Protein AF-A0A7R9DSY4-F1 (afdb_monomer_lite)

Radius of gyration: 14.87 Å; chains: 1; bounding box: 36×32×38 Å

Secondary structure (DSSP, 8-state):
-HHHHHHHHHHHHHTTS--SSHHHHHHHHTTTHHHHTT-HHHHHHHHHHHHHHHHHHHH--S--TTHHHHHHHHHHHHHHHHHHTT-HHHHHHHHHHHHHTGGG-SS-TTHHHHHHHHHHHHHHHTT-HHHHHHHHHHT-

pLDDT: mean 90.99, std 5.02, range [62.78, 97.12]

Sequence (140 aa):
MEKFAIKKASRYFSQGNYLLLPALELLYVWNLFKVLGKKKQLVYNVYKIIEKALLNLNEQEEKTEYDADNRGLVLLLKGVSLRHLHSPLQAEECLKTVISLEKKLKEDNYLVPYALVELAFIYKEQGNVSKAYQILEEAK

Foldseek 3Di:
DVVVVVVQVVVCVVVPNDDAPVVLLVCVVVVVLVVQLVDLVSLVVQLVSLVVSLVVLVPDPDDDLQSLVNLLSSLLSNLSSCVSNVNNVSSLVSLVSSLVSCVSHDPPNVSNLSSLQSNLVSCVVVVNNVVSVVSNVVSD

InterPro domains:
  IPR011990 Tetratricopeptide-like helical domain superfamily [G3DSA:1.25.40.10] (8-140)
  IPR011990 Tetratricopeptide-like helical domain superfamily [SSF48452] (61-139)
  IPR019412 IML2-like/Tetratricopeptide repeat protein 39-like [PF10300] (1-85)
  IPR019412 IML2-like/Tetratricopeptide repeat protein 39-like [PTHR31859] (1-140)

Structure (mmCIF, N/CA/C/O backbone):
data_AF-A0A7R9DSY4-F1
#
_entry.id   AF-A0A7R9DSY4-F1
#
loop_
_atom_site.group_PDB
_atom_site.id
_atom_site.type_symbol
_atom_site.label_atom_id
_atom_site.label_alt_id
_atom_site.label_comp_id
_atom_site.label_asym_id
_atom_site.label_entity_id
_atom_site.label_seq_id
_atom_site.pdbx_PDB_ins_code
_atom_site.Cartn_x
_atom_site.Cartn_y
_atom_site.Cartn_z
_atom_site.occupancy
_atom_site.B_iso_or_equiv
_atom_site.auth_seq_id
_atom_site.auth_comp_id
_atom_site.auth_asym_id
_atom_site.auth_atom_id
_atom_site.pdbx_PDB_model_num
ATOM 1 N N . MET A 1 1 ? -9.201 0.177 -16.251 1.00 80.06 1 MET A N 1
ATOM 2 C CA . MET A 1 1 ? -8.459 -1.101 -16.328 1.00 80.06 1 MET A CA 1
ATOM 3 C C . MET A 1 1 ? -7.539 -1.166 -17.533 1.00 80.06 1 MET A C 1
ATOM 5 O O . MET A 1 1 ? -6.357 -1.382 -17.332 1.00 80.06 1 MET A O 1
ATOM 9 N N . GLU A 1 2 ? -8.021 -0.912 -18.750 1.00 84.38 2 GLU A N 1
ATOM 10 C CA . GLU A 1 2 ? -7.189 -0.955 -19.966 1.00 84.38 2 GLU A CA 1
ATOM 11 C C . GLU A 1 2 ? -5.935 -0.063 -19.883 1.00 84.38 2 GLU A C 1
ATOM 13 O O . GLU A 1 2 ? -4.816 -0.559 -19.965 1.00 84.38 2 GLU A O 1
ATOM 18 N N . LYS A 1 3 ? -6.097 1.232 -19.571 1.00 86.12 3 LYS A N 1
ATOM 19 C CA . LYS A 1 3 ? -4.964 2.163 -19.391 1.00 86.12 3 LYS A CA 1
ATOM 20 C C . LYS A 1 3 ? -3.985 1.741 -18.286 1.00 86.12 3 LYS A C 1
ATOM 22 O O . LYS A 1 3 ? -2.798 2.026 -18.387 1.00 86.12 3 LYS A O 1
ATOM 27 N N . PHE A 1 4 ? -4.476 1.075 -17.239 1.00 86.50 4 PHE A N 1
ATOM 28 C CA . PHE A 1 4 ? -3.635 0.560 -16.155 1.00 86.50 4 PHE A CA 1
ATOM 29 C C . PHE A 1 4 ? -2.786 -0.617 -16.648 1.00 86.50 4 PHE A C 1
ATOM 31 O O . PHE A 1 4 ? -1.572 -0.612 -16.472 1.00 86.50 4 PHE A O 1
ATOM 38 N N . ALA A 1 5 ? -3.407 -1.578 -17.340 1.00 86.88 5 ALA A N 1
ATOM 39 C CA . ALA A 1 5 ? -2.712 -2.730 -17.905 1.00 86.88 5 ALA A CA 1
ATOM 40 C C . ALA A 1 5 ? -1.657 -2.316 -18.943 1.00 86.88 5 ALA A C 1
ATOM 42 O O . ALA A 1 5 ? -0.542 -2.825 -18.898 1.00 86.88 5 ALA A O 1
ATOM 43 N N . ILE A 1 6 ? -1.970 -1.350 -19.817 1.00 89.44 6 ILE A N 1
ATOM 44 C CA . ILE A 1 6 ? -1.022 -0.819 -20.811 1.00 89.44 6 ILE A CA 1
ATOM 45 C C . ILE A 1 6 ? 0.208 -0.213 -20.125 1.00 89.44 6 ILE A C 1
ATOM 47 O O . ILE A 1 6 ? 1.335 -0.548 -20.484 1.00 89.44 6 ILE A O 1
ATOM 51 N N . LYS A 1 7 ? 0.010 0.637 -19.108 1.00 89.50 7 LYS A N 1
ATOM 52 C CA . LYS A 1 7 ? 1.122 1.244 -18.359 1.00 89.50 7 LYS A CA 1
ATOM 53 C C . LYS A 1 7 ? 1.989 0.193 -17.669 1.00 89.50 7 LYS A C 1
ATOM 55 O O . LYS A 1 7 ? 3.207 0.228 -17.805 1.00 89.50 7 LYS A O 1
ATOM 60 N N . LYS A 1 8 ? 1.377 -0.784 -16.991 1.00 89.94 8 LYS A N 1
ATOM 61 C CA . LYS A 1 8 ? 2.124 -1.859 -16.320 1.00 89.94 8 LYS A CA 1
ATOM 62 C C . LYS A 1 8 ? 2.881 -2.745 -17.304 1.00 89.94 8 LYS A C 1
ATOM 64 O O . LYS A 1 8 ? 4.028 -3.080 -17.035 1.00 89.94 8 LYS A O 1
ATOM 69 N N . ALA A 1 9 ? 2.289 -3.070 -18.452 1.00 89.25 9 ALA A N 1
ATOM 70 C CA . ALA A 1 9 ? 2.979 -3.805 -19.507 1.00 89.25 9 ALA A CA 1
ATOM 71 C C . ALA A 1 9 ? 4.181 -3.015 -20.048 1.00 89.25 9 ALA A C 1
ATOM 73 O O . ALA A 1 9 ? 5.264 -3.575 -20.180 1.00 89.25 9 ALA A O 1
ATOM 74 N N . SER A 1 10 ? 4.028 -1.708 -20.286 1.00 89.06 10 SER A N 1
ATOM 75 C CA . SER A 1 10 ? 5.145 -0.845 -20.688 1.00 89.06 10 SER A CA 1
ATOM 76 C C . SER A 1 10 ? 6.259 -0.847 -19.638 1.00 89.06 10 SER A C 1
ATOM 78 O O . SER A 1 10 ? 7.416 -1.090 -19.973 1.00 89.06 10 SER A O 1
ATOM 80 N N . ARG A 1 11 ? 5.909 -0.660 -18.357 1.00 89.56 11 ARG A N 1
ATOM 81 C CA . ARG A 1 11 ? 6.866 -0.673 -17.243 1.00 89.56 11 ARG A CA 1
ATOM 82 C C . ARG A 1 11 ? 7.611 -2.002 -17.135 1.00 89.56 11 ARG A C 1
ATOM 84 O O . ARG A 1 11 ? 8.820 -1.993 -16.929 1.00 89.56 11 ARG A O 1
ATOM 91 N N . TYR A 1 12 ? 6.914 -3.127 -17.302 1.00 90.44 12 TYR A N 1
ATOM 92 C CA . TYR A 1 12 ? 7.516 -4.462 -17.266 1.00 90.44 12 TYR A CA 1
ATOM 93 C C . TYR A 1 12 ? 8.699 -4.569 -18.233 1.00 90.44 12 TYR A C 1
ATOM 95 O O . TYR A 1 12 ? 9.781 -4.993 -17.833 1.00 90.44 12 TYR A O 1
ATOM 103 N N . PHE A 1 13 ? 8.525 -4.119 -19.478 1.00 88.88 13 PHE A N 1
ATOM 104 C CA . PHE A 1 13 ? 9.610 -4.115 -20.458 1.00 88.88 13 PHE A CA 1
ATOM 105 C C . PHE A 1 13 ? 10.695 -3.082 -20.121 1.00 88.88 13 PHE A C 1
ATOM 107 O O . PHE A 1 13 ? 11.879 -3.381 -20.259 1.00 88.88 13 PHE A O 1
ATOM 114 N N . SER A 1 14 ? 10.323 -1.901 -19.618 1.00 85.12 14 SER A N 1
ATOM 115 C CA . SER A 1 14 ? 11.280 -0.855 -19.221 1.00 85.12 14 SER A CA 1
ATOM 116 C C . SER A 1 14 ? 12.145 -1.220 -18.006 1.00 85.12 14 SER A C 1
ATOM 118 O O . SER A 1 14 ? 13.244 -0.693 -17.877 1.00 85.12 14 SER A O 1
ATOM 120 N N . GLN A 1 15 ? 11.681 -2.108 -17.122 1.00 83.00 15 GLN A N 1
ATOM 121 C CA . GLN A 1 15 ? 12.403 -2.553 -15.920 1.00 83.00 15 GLN A CA 1
ATOM 122 C C . GLN A 1 15 ? 13.058 -3.935 -16.073 1.00 83.00 15 GLN A C 1
ATOM 124 O O . GLN A 1 15 ? 13.332 -4.599 -15.076 1.00 83.00 15 GLN A O 1
ATOM 129 N N . GLY A 1 16 ? 13.294 -4.397 -17.305 1.00 84.19 16 GLY A N 1
ATOM 130 C CA . GLY A 1 16 ? 13.989 -5.665 -17.537 1.00 84.19 16 GLY A CA 1
ATOM 131 C C . GLY A 1 16 ? 13.135 -6.898 -17.237 1.00 84.19 16 GLY A C 1
ATOM 132 O O . GLY A 1 16 ? 13.625 -7.866 -16.664 1.00 84.19 16 GLY A O 1
ATOM 133 N N . ASN A 1 17 ? 11.865 -6.879 -17.651 1.00 87.00 17 ASN A N 1
ATOM 134 C CA . ASN A 1 17 ? 10.908 -7.978 -17.492 1.00 87.00 17 ASN A CA 1
ATOM 135 C C . ASN A 1 17 ? 10.565 -8.290 -16.026 1.00 87.00 17 ASN A C 1
ATOM 137 O O . ASN A 1 17 ? 10.374 -9.449 -15.642 1.00 87.00 17 ASN A O 1
ATOM 141 N N . TYR A 1 18 ? 10.443 -7.241 -15.210 1.00 86.88 18 TYR A N 1
ATOM 142 C CA . TYR A 1 18 ? 10.093 -7.344 -13.799 1.00 86.88 18 TYR A CA 1
ATOM 143 C C . TYR A 1 18 ? 8.962 -6.384 -13.416 1.00 86.88 18 TYR A C 1
ATOM 145 O O . TYR A 1 18 ? 8.907 -5.241 -13.863 1.00 86.88 18 TYR A O 1
ATOM 153 N N . LEU A 1 19 ? 8.059 -6.859 -12.556 1.00 89.56 19 LEU A N 1
ATOM 154 C CA . LEU A 1 19 ? 7.052 -6.052 -11.871 1.00 89.56 19 LEU A CA 1
ATOM 155 C C . LEU A 1 19 ? 6.910 -6.540 -10.433 1.00 89.56 19 LEU A C 1
ATOM 157 O O . LEU A 1 19 ? 6.849 -7.742 -10.164 1.00 89.56 19 LEU A O 1
ATOM 161 N N . LEU A 1 20 ? 6.791 -5.593 -9.511 1.00 90.44 20 LEU A N 1
ATOM 162 C CA . LEU A 1 20 ? 6.642 -5.876 -8.094 1.00 90.44 20 LEU A CA 1
ATOM 163 C C . LEU A 1 20 ? 5.188 -6.217 -7.755 1.00 90.44 20 LEU A C 1
ATOM 165 O O . LEU A 1 20 ? 4.299 -5.381 -7.873 1.00 90.44 20 LEU A O 1
ATOM 169 N N . LEU A 1 21 ? 4.955 -7.449 -7.297 1.00 92.62 21 LEU A N 1
ATOM 170 C CA . LEU A 1 21 ? 3.660 -7.920 -6.783 1.00 92.62 21 LEU A CA 1
ATOM 171 C C . LEU A 1 21 ? 2.426 -7.639 -7.687 1.00 92.62 21 LEU A C 1
ATOM 173 O O . LEU A 1 21 ? 1.358 -7.321 -7.153 1.00 92.62 21 LEU A O 1
ATOM 177 N N . PRO A 1 22 ? 2.491 -7.826 -9.022 1.00 92.38 22 PRO A N 1
ATOM 178 C CA . PRO A 1 22 ? 1.425 -7.404 -9.943 1.00 92.38 22 PRO A CA 1
ATOM 179 C C . PRO A 1 22 ? 0.066 -8.060 -9.644 1.00 92.38 22 PRO A C 1
ATOM 181 O O . PRO A 1 22 ? -0.986 -7.437 -9.782 1.00 92.38 22 PRO A O 1
ATOM 184 N N . ALA A 1 23 ? 0.070 -9.314 -9.181 1.00 91.50 23 ALA A N 1
ATOM 185 C CA . ALA A 1 23 ? -1.153 -10.008 -8.787 1.00 91.50 23 ALA A CA 1
ATOM 186 C C . ALA A 1 23 ? -1.799 -9.387 -7.536 1.00 91.50 23 ALA A C 1
ATOM 188 O O . ALA A 1 23 ? -3.010 -9.183 -7.511 1.00 91.50 23 ALA A O 1
ATOM 189 N N . LEU A 1 24 ? -1.010 -9.061 -6.503 1.00 93.38 24 LEU A N 1
ATOM 190 C CA . LEU A 1 24 ? -1.536 -8.453 -5.274 1.00 93.38 24 LEU A CA 1
ATOM 191 C C . LEU A 1 24 ? -2.011 -7.018 -5.516 1.00 93.38 24 LEU A C 1
ATOM 193 O O . LEU A 1 24 ? -3.036 -6.620 -4.964 1.00 93.38 24 LEU A O 1
ATOM 197 N N . GLU A 1 25 ? -1.310 -6.275 -6.371 1.00 93.50 25 GLU A N 1
ATOM 198 C CA . GLU A 1 25 ? -1.727 -4.948 -6.820 1.00 93.50 25 GLU A CA 1
ATOM 199 C C . GLU A 1 25 ? -3.115 -4.998 -7.476 1.00 93.50 25 GLU A C 1
ATOM 201 O O . GLU A 1 25 ? -4.014 -4.262 -7.072 1.00 93.50 25 GLU A O 1
ATOM 206 N N . LEU A 1 26 ? -3.342 -5.926 -8.414 1.00 91.25 26 LEU A N 1
ATOM 207 C CA . LEU A 1 26 ? -4.651 -6.105 -9.055 1.00 91.25 26 LEU A CA 1
ATOM 208 C C . LEU A 1 26 ? -5.749 -6.506 -8.064 1.00 91.25 26 LEU A C 1
ATOM 210 O O . LEU A 1 26 ? -6.849 -5.954 -8.114 1.00 91.25 26 LEU A O 1
ATOM 214 N N . LEU A 1 27 ? -5.460 -7.429 -7.140 1.00 91.06 27 LEU A N 1
ATOM 215 C CA . LEU A 1 27 ? -6.409 -7.808 -6.088 1.00 91.06 27 LEU A CA 1
ATOM 216 C C . LEU A 1 27 ? -6.807 -6.601 -5.231 1.00 91.06 27 LEU A C 1
ATOM 218 O O . LEU A 1 27 ? -7.968 -6.474 -4.834 1.00 91.06 27 LEU A O 1
ATOM 222 N N . TYR A 1 28 ? -5.862 -5.707 -4.949 1.00 91.38 28 TYR A N 1
ATOM 223 C CA . TYR A 1 28 ? -6.136 -4.489 -4.205 1.00 91.38 28 TYR A CA 1
ATOM 224 C C . TYR A 1 28 ? -6.964 -3.485 -5.013 1.00 91.38 28 TYR A C 1
ATOM 226 O O . TYR A 1 28 ? -8.001 -3.036 -4.526 1.00 91.38 28 TYR A O 1
ATOM 234 N N . VAL A 1 29 ? -6.585 -3.207 -6.265 1.00 89.06 29 VAL A N 1
ATOM 235 C CA . VAL A 1 29 ? -7.316 -2.297 -7.171 1.00 89.06 29 VAL A CA 1
ATOM 236 C C . VAL A 1 29 ? -8.759 -2.763 -7.401 1.00 89.06 29 VAL A C 1
ATOM 238 O O . VAL A 1 29 ? -9.676 -1.948 -7.477 1.00 89.06 29 VAL A O 1
ATOM 241 N N . TRP A 1 30 ? -8.998 -4.075 -7.452 1.00 88.44 30 TRP A N 1
ATOM 242 C CA . TRP A 1 30 ? -10.345 -4.655 -7.531 1.00 88.44 30 TRP A CA 1
ATOM 243 C C . TRP A 1 30 ? -11.063 -4.772 -6.189 1.00 88.44 30 TRP A C 1
ATOM 245 O O . TRP A 1 30 ? -12.159 -5.329 -6.118 1.00 88.44 30 TRP A O 1
ATOM 255 N N . ASN A 1 31 ? -10.485 -4.227 -5.118 1.00 87.75 31 ASN A N 1
ATOM 256 C CA . ASN A 1 31 ? -11.090 -4.175 -3.796 1.00 87.75 31 ASN A CA 1
ATOM 257 C C . ASN A 1 31 ? -11.389 -5.587 -3.218 1.00 87.75 31 ASN A C 1
ATOM 259 O O . ASN A 1 31 ? -12.281 -5.766 -2.383 1.00 87.75 31 ASN A O 1
ATOM 263 N N . LEU A 1 32 ? -10.607 -6.605 -3.618 1.00 87.75 32 LEU A N 1
ATOM 264 C CA . LEU A 1 32 ? -10.730 -7.985 -3.120 1.00 87.75 32 LEU A CA 1
ATOM 265 C C . LEU A 1 32 ? -10.196 -8.152 -1.693 1.00 87.75 32 LEU A C 1
ATOM 267 O O . LEU A 1 32 ? -10.564 -9.113 -1.011 1.00 87.75 32 LEU A O 1
ATOM 271 N N . PHE A 1 33 ? -9.395 -7.208 -1.192 1.00 85.06 33 PHE A N 1
ATOM 272 C CA . PHE A 1 33 ? -8.913 -7.235 0.192 1.00 85.06 33 PHE A CA 1
ATOM 273 C C . PHE A 1 33 ? -10.050 -7.174 1.225 1.00 85.06 33 PHE A C 1
ATOM 275 O O . PHE A 1 33 ? -9.914 -7.760 2.295 1.00 85.06 33 PHE A O 1
ATOM 282 N N . LYS A 1 34 ? -11.225 -6.615 0.888 1.00 82.25 34 LYS A N 1
ATOM 283 C CA . LYS A 1 34 ? -12.425 -6.688 1.750 1.00 82.25 34 LYS A CA 1
ATOM 284 C C . LYS A 1 34 ? -12.938 -8.116 1.956 1.00 82.25 34 LYS A C 1
ATOM 286 O O . LYS A 1 34 ? -13.547 -8.417 2.982 1.00 82.25 34 LYS A O 1
ATOM 291 N N . VAL A 1 35 ? -12.714 -9.002 0.985 1.00 87.12 35 VAL A N 1
ATOM 292 C CA . VAL A 1 35 ? -13.077 -10.424 1.078 1.00 87.12 35 VAL A CA 1
ATOM 293 C C . VAL A 1 35 ? -11.936 -11.216 1.711 1.00 87.12 35 VAL A C 1
ATOM 295 O O . VAL A 1 35 ? -12.179 -12.001 2.627 1.00 87.12 35 VAL A O 1
ATOM 298 N N . LEU A 1 36 ? -10.694 -10.967 1.278 1.00 84.81 36 LEU A N 1
ATOM 299 C CA . LEU A 1 36 ? -9.488 -11.604 1.819 1.00 84.81 36 LEU A CA 1
ATOM 300 C C . LEU A 1 36 ? -9.343 -11.351 3.329 1.00 84.81 36 LEU A C 1
ATOM 302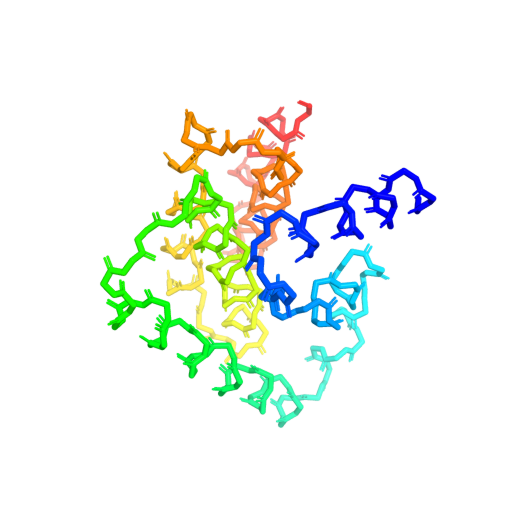 O O . LEU A 1 36 ? -9.057 -12.275 4.088 1.00 84.81 36 LEU A O 1
ATOM 306 N N . GLY A 1 37 ? -9.635 -10.120 3.761 1.00 82.88 37 GLY A N 1
ATOM 307 C CA . GLY A 1 37 ? -9.583 -9.654 5.145 1.00 82.88 37 GLY A CA 1
ATOM 308 C C . GLY A 1 37 ? -10.438 -10.462 6.120 1.00 82.88 37 GLY A C 1
ATOM 309 O O . GLY A 1 37 ? -10.142 -10.493 7.309 1.00 82.88 37 GLY A O 1
ATOM 310 N N . LYS A 1 38 ? -11.456 -11.187 5.633 1.00 87.62 38 LYS A N 1
ATOM 311 C CA . LYS A 1 38 ? -12.301 -12.060 6.465 1.00 87.62 38 LYS A CA 1
ATOM 312 C C . LYS A 1 38 ? -11.573 -13.317 6.946 1.00 87.62 38 LYS A C 1
ATOM 314 O O . LYS A 1 38 ? -12.012 -13.953 7.898 1.00 87.62 38 LYS A O 1
ATOM 319 N N . LYS A 1 39 ? -10.480 -13.709 6.283 1.00 92.38 39 LYS A N 1
ATOM 320 C CA . LYS A 1 39 ? -9.693 -14.904 6.608 1.00 92.38 39 LYS A CA 1
ATOM 321 C C . LYS A 1 39 ? -8.284 -14.496 7.027 1.00 92.38 39 LYS A C 1
ATOM 323 O O . LYS A 1 39 ? -7.383 -14.421 6.194 1.00 92.38 39 LYS A O 1
ATOM 328 N N . LYS A 1 40 ? -8.072 -14.317 8.335 1.00 89.31 40 LYS A N 1
ATOM 329 C CA . LYS A 1 40 ? -6.791 -13.870 8.919 1.00 89.31 40 LYS A CA 1
ATOM 330 C C . LYS A 1 40 ? -5.573 -14.667 8.427 1.00 89.31 40 LYS A C 1
ATOM 332 O O . LYS A 1 40 ? -4.536 -14.080 8.146 1.00 89.31 40 LYS A O 1
ATOM 337 N N . GLN A 1 41 ? -5.712 -15.984 8.253 1.00 91.44 41 GLN A N 1
ATOM 338 C CA . GLN A 1 41 ? -4.639 -16.845 7.733 1.00 91.44 41 GLN A CA 1
ATOM 339 C C . GLN A 1 41 ? -4.216 -16.490 6.298 1.00 91.44 41 GLN A C 1
ATOM 341 O O . GLN A 1 41 ? -3.029 -16.485 5.987 1.00 91.44 41 GLN A O 1
ATOM 346 N N . LEU A 1 42 ? -5.167 -16.141 5.423 1.00 91.88 42 LEU A N 1
ATOM 347 C CA . LEU A 1 42 ? -4.847 -15.726 4.054 1.00 91.88 42 LEU A CA 1
ATOM 348 C C . LEU A 1 42 ? -4.143 -14.370 4.042 1.00 91.88 42 LEU A C 1
ATOM 350 O O . LEU A 1 42 ? -3.132 -14.220 3.363 1.00 91.88 42 LEU A O 1
ATOM 354 N N . VAL A 1 43 ? -4.635 -13.414 4.837 1.00 92.94 43 VAL A N 1
ATOM 355 C CA . VAL A 1 43 ? -3.992 -12.101 5.001 1.00 92.94 43 VAL A CA 1
ATOM 356 C C . VAL A 1 43 ? -2.565 -12.262 5.515 1.00 92.94 43 VAL A C 1
ATOM 358 O O . VAL A 1 43 ? -1.659 -11.614 5.010 1.00 92.94 43 VAL A O 1
ATOM 361 N N . TYR A 1 44 ? -2.342 -13.159 6.475 1.00 93.56 44 TYR A N 1
ATOM 362 C CA . TYR A 1 44 ? -1.013 -13.422 7.016 1.00 93.56 44 TYR A CA 1
ATOM 363 C C . TYR A 1 44 ? -0.050 -14.004 5.969 1.00 93.56 44 TYR A C 1
ATOM 365 O O . TYR A 1 44 ? 1.108 -13.593 5.896 1.00 93.56 44 TYR A O 1
ATOM 373 N N . ASN A 1 45 ? -0.520 -14.910 5.109 1.00 93.81 45 ASN A N 1
ATOM 374 C CA . ASN A 1 45 ? 0.291 -15.426 4.004 1.00 93.81 45 ASN A CA 1
ATOM 375 C C . ASN A 1 45 ? 0.619 -14.333 2.977 1.00 93.81 45 ASN A C 1
ATOM 377 O O . ASN A 1 45 ? 1.757 -14.244 2.522 1.00 93.81 45 ASN A O 1
ATOM 381 N N . VAL A 1 46 ? -0.349 -13.470 2.657 1.00 94.44 46 VAL A N 1
ATOM 382 C CA . VAL A 1 46 ? -0.129 -12.297 1.798 1.00 94.44 46 VAL A CA 1
ATOM 383 C C . VAL A 1 46 ? 0.888 -11.345 2.431 1.00 94.44 46 VAL A C 1
ATOM 385 O O . VAL A 1 46 ? 1.836 -10.941 1.764 1.00 94.44 46 VAL A O 1
ATOM 388 N N . TYR A 1 47 ? 0.765 -11.069 3.730 1.00 95.31 47 TYR A N 1
ATOM 389 C CA . TYR A 1 47 ? 1.717 -10.258 4.484 1.00 95.31 47 TYR A CA 1
ATOM 390 C C . TYR A 1 47 ? 3.143 -10.819 4.397 1.00 95.31 47 TYR A C 1
ATOM 392 O O . TYR A 1 47 ? 4.069 -10.074 4.104 1.00 95.31 47 TYR A O 1
ATOM 400 N N . LYS A 1 48 ? 3.332 -12.137 4.554 1.00 96.38 48 LYS A N 1
ATOM 401 C CA . LYS A 1 48 ? 4.652 -12.778 4.395 1.00 96.38 48 LYS A CA 1
ATOM 402 C C . LYS A 1 48 ? 5.260 -12.570 3.007 1.00 96.38 48 LYS A C 1
ATOM 404 O O . LYS A 1 48 ? 6.464 -12.348 2.899 1.00 96.38 48 LYS A O 1
ATOM 409 N N . ILE A 1 49 ? 4.446 -12.656 1.953 1.00 96.31 49 ILE A N 1
ATOM 410 C CA . ILE A 1 49 ? 4.897 -12.411 0.575 1.00 96.31 49 ILE A CA 1
ATOM 411 C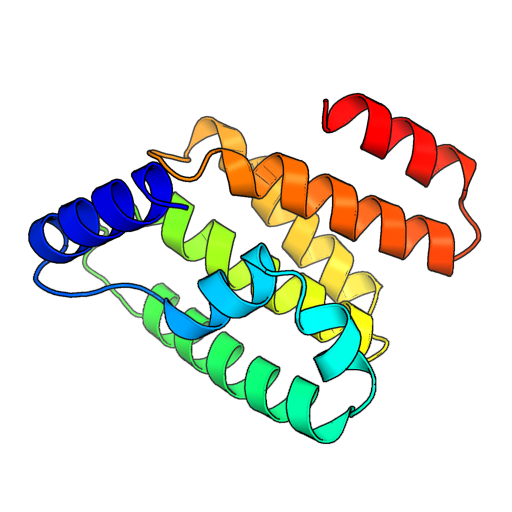 C . ILE A 1 49 ? 5.342 -10.951 0.423 1.00 96.31 49 ILE A C 1
ATOM 413 O O . ILE A 1 49 ? 6.400 -10.693 -0.148 1.00 96.31 49 ILE A O 1
ATOM 417 N N . ILE A 1 50 ? 4.564 -10.013 0.968 1.00 96.56 50 ILE A N 1
ATOM 418 C CA . ILE A 1 50 ? 4.865 -8.578 0.930 1.00 96.56 50 ILE A CA 1
ATOM 419 C C . ILE A 1 50 ? 6.152 -8.265 1.701 1.00 96.56 50 ILE A C 1
ATOM 421 O O . ILE A 1 50 ? 6.999 -7.546 1.182 1.00 96.56 50 ILE A O 1
ATOM 425 N N . GLU A 1 51 ? 6.344 -8.841 2.891 1.00 95.25 51 GLU A N 1
ATOM 426 C CA . GLU A 1 51 ? 7.573 -8.654 3.675 1.00 95.25 51 GLU A CA 1
ATOM 427 C C . GLU A 1 51 ? 8.805 -9.148 2.924 1.00 95.25 51 GLU A C 1
ATOM 429 O O . GLU A 1 51 ? 9.813 -8.448 2.863 1.00 95.25 51 GLU A O 1
ATOM 434 N N . LYS A 1 52 ? 8.719 -10.324 2.294 1.00 95.88 52 LYS A N 1
ATOM 435 C CA . LYS A 1 52 ? 9.814 -10.842 1.471 1.00 95.88 52 LYS A CA 1
ATOM 436 C C . LYS A 1 52 ? 10.116 -9.916 0.289 1.00 95.88 52 LYS A C 1
ATOM 438 O O . LYS A 1 52 ? 11.278 -9.661 -0.003 1.00 95.88 52 LYS A O 1
ATOM 443 N N . ALA A 1 53 ? 9.085 -9.391 -0.370 1.00 95.12 53 ALA A N 1
ATOM 444 C CA . ALA A 1 53 ? 9.258 -8.443 -1.467 1.00 95.12 53 ALA A CA 1
ATOM 445 C C . ALA A 1 53 ? 9.887 -7.119 -1.000 1.00 95.12 53 ALA A C 1
ATOM 447 O O . ALA A 1 53 ? 10.733 -6.574 -1.703 1.00 95.12 53 ALA A O 1
ATOM 448 N N . LEU A 1 54 ? 9.523 -6.627 0.190 1.00 94.88 54 LEU A N 1
ATOM 449 C CA . LEU A 1 54 ? 10.124 -5.434 0.788 1.00 94.88 54 LEU A CA 1
ATOM 450 C C . LEU A 1 54 ? 11.605 -5.643 1.122 1.00 94.88 54 LEU A C 1
ATOM 452 O O . LEU A 1 54 ? 12.409 -4.749 0.877 1.00 94.88 54 LEU A O 1
ATOM 456 N N . LEU A 1 55 ? 11.965 -6.807 1.673 1.00 94.38 55 LEU A N 1
ATOM 457 C CA . LEU A 1 55 ? 13.358 -7.164 1.954 1.00 94.38 55 LEU A CA 1
ATOM 458 C C . LEU A 1 55 ? 14.184 -7.193 0.667 1.00 94.38 55 LEU A C 1
ATOM 460 O O . LEU A 1 55 ? 15.164 -6.463 0.574 1.00 94.38 55 LEU A O 1
ATOM 464 N N . ASN A 1 56 ? 13.716 -7.922 -0.349 1.00 92.06 56 ASN A N 1
ATOM 465 C CA . ASN A 1 56 ? 14.383 -7.986 -1.649 1.00 92.06 56 ASN A CA 1
ATOM 466 C C . ASN A 1 56 ? 14.570 -6.593 -2.273 1.00 92.06 56 ASN A C 1
ATOM 468 O O . ASN A 1 56 ? 15.610 -6.312 -2.854 1.00 92.06 56 ASN A O 1
ATOM 472 N N . LEU A 1 57 ? 13.572 -5.711 -2.143 1.00 91.06 57 LEU A N 1
ATOM 473 C CA . LEU A 1 57 ? 13.649 -4.341 -2.655 1.00 91.06 57 LEU A CA 1
ATOM 474 C C . LEU A 1 57 ? 14.699 -3.508 -1.905 1.00 91.06 57 LEU A C 1
ATOM 476 O O . LEU A 1 57 ? 15.392 -2.709 -2.521 1.00 91.06 57 LEU A O 1
ATOM 480 N N . ASN A 1 58 ? 14.841 -3.696 -0.591 1.00 89.75 58 ASN A N 1
ATOM 481 C CA . ASN A 1 58 ? 15.857 -2.993 0.199 1.00 89.75 58 ASN A CA 1
ATOM 482 C C . ASN A 1 58 ? 17.281 -3.514 -0.052 1.00 89.75 58 ASN A C 1
ATOM 484 O O . ASN A 1 58 ? 18.229 -2.749 0.102 1.00 89.75 58 ASN A O 1
ATOM 488 N N . GLU A 1 59 ? 17.429 -4.794 -0.399 1.00 89.56 59 GLU A N 1
ATOM 489 C CA . GLU A 1 59 ? 18.715 -5.426 -0.733 1.00 89.56 59 GLU A CA 1
ATOM 490 C C . GLU A 1 59 ? 19.170 -5.125 -2.167 1.00 89.56 59 GLU A C 1
ATOM 492 O O . GLU A 1 59 ? 20.330 -5.343 -2.509 1.00 89.56 59 GLU A O 1
ATOM 497 N N . GLN A 1 60 ? 18.276 -4.618 -3.017 1.00 84.38 60 GLN A N 1
ATOM 498 C CA . GLN A 1 60 ? 18.592 -4.304 -4.401 1.00 84.38 60 GLN A CA 1
ATOM 499 C C . GLN A 1 60 ? 19.506 -3.068 -4.489 1.00 84.38 60 GLN A C 1
ATOM 501 O O . GLN A 1 60 ? 19.095 -1.946 -4.189 1.00 84.38 60 GLN A O 1
ATOM 506 N N . GLU A 1 61 ? 20.749 -3.266 -4.935 1.00 73.12 61 GLU A N 1
ATOM 507 C CA . GLU A 1 61 ? 21.730 -2.182 -5.108 1.00 73.12 61 GLU A CA 1
ATOM 508 C C . GLU A 1 61 ? 21.401 -1.287 -6.316 1.00 73.12 61 GLU A C 1
ATOM 510 O O . GLU A 1 61 ? 21.568 -0.065 -6.271 1.00 73.12 61 GLU A O 1
ATOM 515 N N . GLU A 1 62 ? 20.877 -1.883 -7.390 1.00 76.88 62 GLU A N 1
ATOM 516 C CA . GLU A 1 62 ? 20.505 -1.174 -8.612 1.00 76.88 62 GLU A CA 1
ATOM 517 C C . GLU A 1 62 ? 19.129 -0.519 -8.481 1.00 76.88 62 GLU A C 1
ATOM 519 O O . GLU A 1 62 ? 18.078 -1.157 -8.612 1.00 76.88 62 GLU A O 1
ATOM 524 N N . LYS A 1 63 ? 19.127 0.794 -8.249 1.00 78.75 63 LYS A N 1
ATOM 525 C CA . LYS A 1 63 ? 17.894 1.582 -8.200 1.00 78.75 63 LYS A CA 1
ATOM 526 C C . LYS A 1 63 ? 17.398 1.892 -9.605 1.00 78.75 63 LYS A C 1
ATOM 528 O O . LYS A 1 63 ? 18.086 2.529 -10.397 1.00 78.75 63 LYS A O 1
ATOM 533 N N . THR A 1 64 ? 16.162 1.494 -9.880 1.00 84.19 64 THR A N 1
ATOM 534 C CA . THR A 1 64 ? 15.443 1.904 -11.095 1.00 84.19 64 THR A CA 1
ATOM 535 C C . THR A 1 64 ? 14.729 3.239 -10.871 1.00 84.19 64 THR A C 1
ATOM 537 O O . THR A 1 64 ? 14.475 3.630 -9.730 1.00 84.19 64 THR A O 1
ATOM 540 N N . GLU A 1 65 ? 14.325 3.925 -11.943 1.00 86.62 65 GLU A N 1
ATOM 541 C CA . GLU A 1 65 ? 13.558 5.181 -11.836 1.00 86.62 65 GLU A CA 1
ATOM 542 C C . GLU A 1 65 ? 12.174 5.023 -11.179 1.00 86.62 65 GLU A C 1
ATOM 544 O O . GLU A 1 65 ? 11.545 6.014 -10.822 1.00 86.62 65 GLU A O 1
ATOM 549 N N . TYR A 1 66 ? 11.717 3.783 -10.987 1.00 89.56 66 TYR A N 1
ATOM 550 C CA . TYR A 1 66 ? 10.433 3.444 -10.378 1.00 89.56 66 TYR A CA 1
ATOM 551 C C . TYR A 1 66 ? 10.573 2.889 -8.952 1.00 89.56 66 TYR A C 1
ATOM 553 O O . TYR A 1 66 ? 9.640 2.284 -8.425 1.00 89.56 66 TYR A O 1
ATOM 561 N N . ASP A 1 67 ? 11.740 3.043 -8.320 1.00 90.38 67 ASP A N 1
ATOM 562 C CA . ASP A 1 67 ? 11.987 2.574 -6.949 1.00 90.38 67 ASP A CA 1
ATOM 563 C C . ASP A 1 67 ? 10.977 3.157 -5.946 1.00 90.38 67 ASP A C 1
ATOM 565 O O . ASP A 1 67 ? 10.429 2.436 -5.112 1.00 90.38 67 ASP A O 1
ATOM 569 N N . ALA A 1 68 ? 10.655 4.448 -6.076 1.00 92.56 68 ALA A N 1
ATOM 570 C CA . ALA A 1 68 ? 9.675 5.111 -5.219 1.00 92.56 68 ALA A CA 1
ATOM 571 C C . ALA A 1 68 ? 8.265 4.521 -5.386 1.00 92.56 68 ALA A C 1
ATOM 573 O O . ALA A 1 68 ? 7.594 4.262 -4.389 1.00 92.56 68 ALA A O 1
ATOM 574 N N . ASP A 1 69 ? 7.838 4.265 -6.623 1.00 93.12 69 ASP A N 1
ATOM 575 C CA . ASP A 1 69 ? 6.558 3.628 -6.944 1.00 93.12 69 ASP A CA 1
ATOM 576 C C . ASP A 1 69 ? 6.477 2.206 -6.385 1.00 93.12 69 ASP A C 1
ATOM 578 O O . ASP A 1 69 ? 5.507 1.834 -5.726 1.00 93.12 69 ASP A O 1
ATOM 582 N N . ASN A 1 70 ? 7.537 1.428 -6.591 1.00 93.81 70 ASN A N 1
ATOM 583 C CA . ASN A 1 70 ? 7.678 0.067 -6.095 1.00 93.81 70 ASN A CA 1
ATOM 584 C C . ASN A 1 70 ? 7.617 0.025 -4.557 1.00 93.81 70 ASN A C 1
ATOM 586 O O . ASN A 1 70 ? 6.844 -0.735 -3.964 1.00 93.81 70 ASN A O 1
ATOM 590 N N . ARG A 1 71 ? 8.373 0.901 -3.891 1.00 94.94 71 ARG A N 1
ATOM 591 C CA . ARG A 1 71 ? 8.359 1.033 -2.432 1.00 94.94 71 ARG A CA 1
ATOM 592 C C . ARG A 1 71 ? 6.996 1.497 -1.921 1.00 94.94 71 ARG A C 1
ATOM 594 O O . ARG A 1 71 ? 6.505 0.956 -0.932 1.00 94.94 71 ARG A O 1
ATOM 601 N N . GLY A 1 72 ? 6.369 2.452 -2.605 1.00 95.94 72 GLY A N 1
ATOM 602 C CA . GLY A 1 72 ? 5.026 2.937 -2.300 1.00 95.94 72 GLY A CA 1
ATOM 603 C C . GLY A 1 72 ? 3.978 1.825 -2.373 1.00 95.94 72 GLY A C 1
ATOM 604 O O . GLY A 1 72 ? 3.207 1.644 -1.432 1.00 95.94 72 GLY A O 1
ATOM 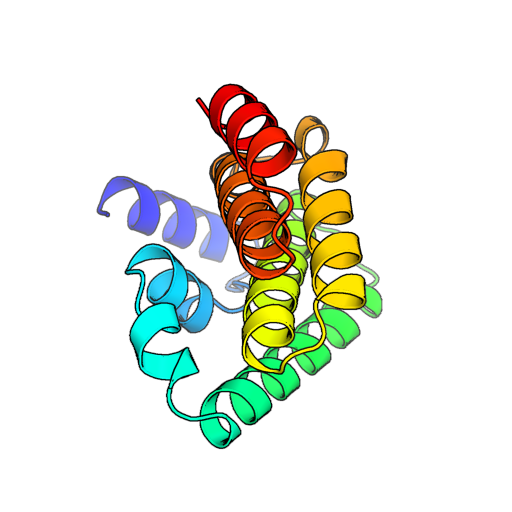605 N N . LEU A 1 73 ? 3.998 1.020 -3.438 1.00 96.12 73 LEU A N 1
ATOM 606 C CA . LEU A 1 73 ? 3.081 -0.103 -3.626 1.00 96.12 73 LEU A CA 1
ATOM 607 C C . LEU A 1 73 ? 3.237 -1.168 -2.534 1.00 96.12 73 LEU A C 1
ATOM 609 O O . LEU A 1 73 ? 2.247 -1.597 -1.940 1.00 96.12 73 LEU A O 1
ATOM 613 N N . VAL A 1 74 ? 4.469 -1.585 -2.234 1.00 96.88 74 VAL A N 1
ATOM 614 C CA . VAL A 1 74 ? 4.717 -2.591 -1.190 1.00 96.88 74 VAL A CA 1
ATOM 615 C C . VAL A 1 74 ? 4.294 -2.090 0.185 1.00 96.88 74 VAL A C 1
ATOM 617 O O . VAL A 1 74 ? 3.652 -2.834 0.925 1.00 96.88 74 VAL A O 1
ATOM 620 N N . LEU A 1 75 ? 4.596 -0.835 0.528 1.00 97.12 75 LEU A N 1
ATOM 621 C CA . LEU A 1 75 ? 4.190 -0.251 1.808 1.00 97.12 75 LEU A CA 1
ATOM 622 C C . LEU A 1 75 ? 2.673 -0.072 1.910 1.00 97.12 75 LEU A C 1
ATOM 624 O O . LEU A 1 75 ? 2.112 -0.322 2.977 1.00 97.12 75 LEU A O 1
ATOM 628 N N . LEU A 1 76 ? 1.998 0.284 0.814 1.00 97.00 76 LEU A N 1
ATOM 629 C CA . LEU A 1 76 ? 0.538 0.340 0.760 1.00 97.00 76 LEU A CA 1
ATOM 630 C C . LEU A 1 76 ? -0.060 -1.041 1.055 1.00 97.00 76 LEU A C 1
ATOM 632 O O . LEU A 1 76 ? -0.840 -1.191 1.993 1.00 97.00 76 LEU A O 1
ATOM 636 N N . LEU A 1 77 ? 0.356 -2.073 0.312 1.00 96.38 77 LEU A N 1
ATOM 637 C CA . LEU A 1 77 ? -0.132 -3.443 0.502 1.00 96.38 77 LEU A CA 1
ATOM 638 C C . LEU A 1 77 ? 0.201 -3.988 1.901 1.00 96.38 77 LEU A C 1
ATOM 640 O O . LEU A 1 77 ? -0.611 -4.706 2.500 1.00 96.38 77 LEU A O 1
ATOM 644 N N . LYS A 1 78 ? 1.370 -3.628 2.447 1.00 96.56 78 LYS A N 1
ATOM 645 C CA . LYS A 1 78 ? 1.769 -3.951 3.822 1.00 96.56 78 LYS A CA 1
ATOM 646 C C . LYS A 1 78 ? 0.822 -3.301 4.829 1.00 96.56 78 LYS A C 1
ATOM 648 O O . LYS A 1 78 ? 0.305 -4.002 5.696 1.00 96.56 78 LYS A O 1
ATOM 653 N N . GLY A 1 79 ? 0.545 -2.004 4.683 1.00 95.88 79 GLY A N 1
ATOM 654 C CA . GLY A 1 79 ? -0.380 -1.260 5.540 1.00 95.88 79 GLY A CA 1
ATOM 655 C C . GLY A 1 79 ? -1.788 -1.856 5.539 1.00 95.88 79 GLY A C 1
ATOM 656 O O . GLY A 1 79 ? -2.343 -2.135 6.603 1.00 95.88 79 GLY A O 1
ATOM 657 N N . VAL A 1 80 ? -2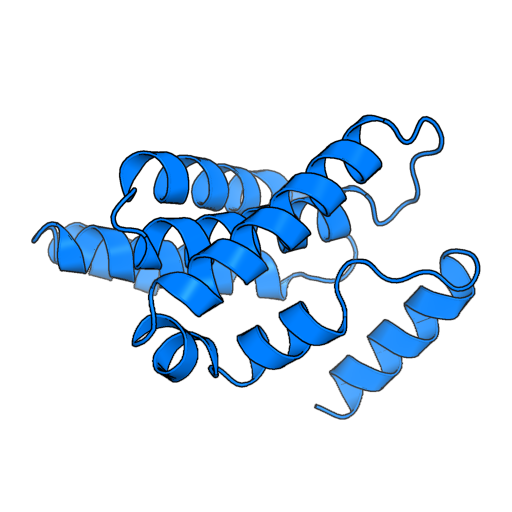.321 -2.170 4.356 1.00 94.31 80 VAL A N 1
ATOM 658 C CA . VAL A 1 80 ? -3.628 -2.833 4.190 1.00 94.31 80 VAL A CA 1
ATOM 659 C C . VAL A 1 80 ? -3.651 -4.180 4.920 1.00 94.31 80 VAL A C 1
ATOM 661 O O . VAL A 1 80 ? -4.587 -4.492 5.660 1.00 94.31 80 VAL A O 1
ATOM 664 N N . SER A 1 81 ? -2.600 -4.985 4.744 1.00 94.38 81 SER A N 1
ATOM 665 C CA . SER A 1 81 ? -2.487 -6.298 5.385 1.00 94.38 81 SER A CA 1
ATOM 666 C C . SER A 1 81 ? -2.416 -6.176 6.911 1.00 94.38 81 SER A C 1
ATOM 668 O O . SER A 1 81 ? -3.126 -6.892 7.614 1.00 94.38 81 SER A O 1
ATOM 670 N N . LEU A 1 82 ? -1.624 -5.235 7.432 1.00 94.75 82 LEU A N 1
ATOM 671 C CA . LEU A 1 82 ? -1.484 -4.973 8.868 1.00 94.75 82 LEU A CA 1
ATOM 672 C C . LEU A 1 82 ? -2.787 -4.484 9.508 1.00 94.75 82 LEU A C 1
ATOM 674 O O . LEU A 1 82 ? -3.122 -4.939 10.604 1.00 94.75 82 LEU A O 1
ATOM 678 N N . ARG A 1 83 ? -3.566 -3.638 8.817 1.00 93.75 83 ARG A N 1
ATOM 679 C CA . ARG A 1 83 ? -4.911 -3.242 9.271 1.00 93.75 83 ARG A CA 1
ATOM 680 C C . ARG A 1 83 ? -5.783 -4.477 9.500 1.00 93.75 83 ARG A C 1
ATOM 682 O O . ARG A 1 83 ? -6.324 -4.662 10.586 1.00 93.75 83 ARG A O 1
ATOM 689 N N . HIS A 1 84 ? -5.844 -5.377 8.516 1.00 91.50 84 HIS A N 1
ATOM 690 C CA . HIS A 1 84 ? -6.622 -6.618 8.616 1.00 91.50 84 HIS A CA 1
ATOM 691 C C . HIS A 1 84 ? -6.052 -7.643 9.616 1.00 91.50 84 HIS A C 1
ATOM 693 O O . HIS A 1 84 ? -6.765 -8.558 10.026 1.00 91.50 84 HIS A O 1
ATOM 699 N N . LEU A 1 85 ? -4.792 -7.504 10.038 1.00 92.31 85 LEU A N 1
ATOM 700 C CA . LEU A 1 85 ? -4.180 -8.315 11.097 1.00 92.31 85 LEU A CA 1
ATOM 701 C C . LEU A 1 85 ? -4.366 -7.728 12.509 1.00 92.31 85 LEU A C 1
ATOM 703 O O . LEU A 1 85 ? -3.953 -8.377 13.473 1.00 92.31 85 LEU A O 1
ATOM 707 N N . HIS A 1 86 ? -5.050 -6.584 12.636 1.00 90.19 86 HIS A N 1
ATOM 708 C CA . HIS A 1 86 ? -5.238 -5.810 13.870 1.00 90.19 86 HIS A CA 1
ATOM 709 C C . HIS A 1 86 ? -3.954 -5.163 14.413 1.00 90.19 86 HIS A C 1
ATOM 711 O O . HIS A 1 86 ? -3.763 -5.057 15.623 1.00 90.19 86 HIS A O 1
ATOM 717 N N . SER A 1 87 ? -3.087 -4.682 13.519 1.00 92.94 87 SER A N 1
ATOM 718 C CA . SER A 1 87 ? -1.880 -3.913 13.858 1.00 92.94 87 SER A CA 1
ATOM 719 C C . SER A 1 87 ? -1.960 -2.478 13.303 1.00 92.94 87 SER A C 1
ATOM 721 O O . SER A 1 87 ? -1.169 -2.108 12.433 1.00 92.94 87 SER A O 1
ATOM 723 N N . PRO A 1 88 ? -2.915 -1.648 13.772 1.00 92.00 88 PRO A N 1
ATOM 724 C CA . PRO A 1 88 ? -3.241 -0.365 13.143 1.00 92.00 88 PRO A CA 1
ATOM 725 C C . PRO A 1 88 ? -2.119 0.680 13.221 1.00 92.00 88 PRO A C 1
ATOM 727 O O . PRO A 1 88 ? -1.978 1.466 12.294 1.00 92.00 88 PRO A O 1
ATOM 730 N N . LEU A 1 89 ? -1.297 0.675 14.278 1.00 93.12 89 LEU A N 1
ATOM 731 C CA . LEU A 1 89 ? -0.189 1.632 14.424 1.00 93.12 89 LEU A CA 1
ATOM 732 C C . LEU A 1 89 ? 0.891 1.420 13.354 1.00 93.12 89 LEU A C 1
ATOM 734 O O . LEU A 1 89 ? 1.275 2.355 12.661 1.00 93.12 89 LEU A O 1
ATOM 738 N N . GLN A 1 90 ? 1.313 0.169 13.154 1.00 94.50 90 GLN A N 1
ATOM 739 C CA . GLN A 1 90 ? 2.285 -0.172 12.111 1.00 94.50 90 GLN A CA 1
ATOM 740 C C . GLN A 1 90 ? 1.706 0.056 10.708 1.00 94.50 90 GLN A C 1
ATOM 742 O O . GLN A 1 90 ? 2.420 0.466 9.792 1.00 94.50 90 GLN A O 1
ATOM 747 N N . ALA A 1 91 ? 0.404 -0.202 10.532 1.00 95.69 91 ALA A N 1
ATOM 748 C CA . ALA A 1 91 ? -0.286 0.097 9.285 1.00 95.69 91 ALA A CA 1
ATOM 749 C C . ALA A 1 91 ? -0.250 1.602 8.978 1.00 95.69 91 ALA A C 1
ATOM 751 O O . ALA A 1 91 ? 0.102 1.993 7.868 1.00 95.69 91 ALA A O 1
ATOM 752 N N . GLU A 1 92 ? -0.543 2.444 9.969 1.00 95.19 92 GLU A N 1
ATOM 753 C CA . GLU A 1 92 ? -0.493 3.902 9.852 1.00 95.19 92 GLU A CA 1
ATOM 754 C C . GLU A 1 92 ? 0.903 4.409 9.459 1.00 95.19 92 GLU A C 1
ATOM 756 O O . GLU A 1 92 ? 1.012 5.246 8.562 1.00 95.19 92 GLU A O 1
ATOM 761 N N . GLU A 1 93 ? 1.973 3.887 10.063 1.00 96.44 93 GLU A N 1
ATOM 762 C CA . GLU A 1 93 ? 3.353 4.251 9.706 1.00 96.44 93 GLU A CA 1
ATOM 763 C C . GLU A 1 93 ? 3.678 3.920 8.243 1.00 96.44 93 GLU A C 1
ATOM 765 O O . GLU A 1 93 ? 4.244 4.749 7.519 1.00 96.44 93 GLU A O 1
ATOM 770 N N . CYS A 1 94 ? 3.265 2.735 7.781 1.00 96.31 94 CYS A N 1
ATOM 771 C CA . CYS A 1 94 ? 3.444 2.330 6.388 1.00 96.31 94 CYS A CA 1
ATOM 772 C C . CYS A 1 94 ? 2.724 3.300 5.442 1.00 96.31 94 CYS A C 1
ATOM 774 O O . CYS A 1 94 ? 3.329 3.798 4.495 1.00 96.31 94 CYS A O 1
ATOM 776 N N . LEU A 1 95 ? 1.458 3.621 5.724 1.00 96.31 95 LEU A N 1
ATOM 777 C CA . LEU A 1 95 ? 0.634 4.484 4.872 1.00 96.31 95 LEU A CA 1
ATOM 778 C C . LEU A 1 95 ? 1.126 5.938 4.859 1.00 96.31 95 LEU A C 1
ATOM 780 O O . LEU A 1 95 ? 1.199 6.547 3.795 1.00 96.31 95 LEU A O 1
ATOM 784 N N . LYS A 1 96 ? 1.552 6.484 6.005 1.00 95.81 96 LYS A N 1
ATOM 785 C CA . LYS A 1 96 ? 2.183 7.815 6.067 1.00 95.81 96 LYS A CA 1
ATOM 786 C C . LYS A 1 96 ? 3.460 7.881 5.243 1.00 95.81 96 LYS A C 1
ATOM 788 O O . LYS A 1 96 ? 3.712 8.883 4.576 1.00 95.81 96 LYS A O 1
ATOM 793 N N . THR A 1 97 ? 4.246 6.807 5.257 1.00 96.12 97 THR A N 1
ATOM 794 C CA . THR A 1 97 ? 5.447 6.719 4.425 1.00 96.12 97 THR A CA 1
ATOM 795 C C . THR A 1 97 ? 5.078 6.775 2.943 1.00 96.12 97 THR A C 1
ATOM 797 O O . THR A 1 97 ? 5.705 7.535 2.211 1.00 96.12 97 THR A O 1
ATOM 800 N N . VAL A 1 98 ? 4.029 6.068 2.501 1.00 96.50 98 VAL A N 1
ATOM 801 C CA . VAL A 1 98 ? 3.529 6.158 1.112 1.00 96.50 98 VAL A CA 1
ATOM 802 C C . VAL A 1 98 ? 3.136 7.589 0.751 1.00 96.50 98 VAL A C 1
ATOM 804 O O . VAL A 1 98 ? 3.554 8.084 -0.290 1.00 96.50 98 VAL A O 1
ATOM 807 N N . ILE A 1 99 ? 2.401 8.279 1.626 1.00 94.94 99 ILE A N 1
ATOM 808 C CA . ILE A 1 99 ? 1.990 9.673 1.398 1.00 94.94 99 ILE A CA 1
ATOM 809 C C . ILE A 1 99 ? 3.224 10.579 1.251 1.00 94.94 99 ILE A C 1
ATOM 811 O O . ILE A 1 99 ? 3.305 11.378 0.326 1.00 94.94 99 ILE A O 1
ATOM 815 N N . SER A 1 100 ? 4.253 10.397 2.086 1.00 95.25 100 SER A N 1
ATOM 816 C CA . SER A 1 100 ? 5.501 11.169 1.978 1.00 95.25 100 SER A CA 1
ATOM 817 C C . SER A 1 100 ? 6.283 10.936 0.674 1.00 95.25 100 SER A C 1
ATOM 819 O O . SER A 1 100 ? 7.125 11.759 0.302 1.00 95.25 100 SER A O 1
ATOM 821 N N . LEU A 1 101 ? 6.031 9.818 -0.019 1.00 93.88 101 LEU A N 1
ATOM 822 C CA . LEU A 1 101 ? 6.690 9.473 -1.277 1.00 93.88 101 LEU A CA 1
ATOM 823 C C . LEU A 1 101 ? 6.056 10.160 -2.489 1.00 93.88 101 LEU A C 1
ATOM 825 O O . LEU A 1 101 ? 6.660 10.094 -3.552 1.00 93.88 101 LEU A O 1
ATOM 829 N N . GLU A 1 102 ? 4.926 10.861 -2.339 1.00 92.12 102 GLU A N 1
ATOM 830 C CA . GLU A 1 102 ? 4.164 11.498 -3.426 1.00 92.12 102 GLU A CA 1
ATOM 831 C C . GLU A 1 102 ? 5.048 12.221 -4.451 1.00 92.12 102 GLU A C 1
ATOM 833 O O . GLU A 1 102 ? 5.008 11.917 -5.639 1.00 92.12 102 GLU A O 1
ATOM 838 N N . LYS A 1 103 ? 5.926 13.119 -3.991 1.00 91.56 103 LYS A N 1
ATOM 839 C CA . LYS A 1 103 ? 6.798 13.925 -4.868 1.00 91.56 103 LYS A CA 1
ATOM 840 C C . LYS A 1 103 ? 7.876 13.119 -5.600 1.00 91.56 103 LYS A C 1
ATOM 842 O O . LYS A 1 103 ? 8.536 13.653 -6.485 1.00 91.56 103 LYS A O 1
ATOM 847 N N . LYS A 1 104 ? 8.119 11.880 -5.172 1.00 92.50 104 LYS A N 1
ATOM 848 C CA . LYS A 1 104 ? 9.125 10.972 -5.735 1.00 92.50 104 LYS A CA 1
ATOM 849 C C . LYS A 1 104 ? 8.505 9.925 -6.660 1.00 92.50 104 LYS A C 1
ATOM 851 O O . LYS A 1 104 ? 9.263 9.228 -7.325 1.00 92.50 104 LYS A O 1
ATOM 856 N N . LEU A 1 105 ? 7.176 9.795 -6.682 1.00 92.31 105 LEU A N 1
ATOM 857 C CA . LEU A 1 105 ? 6.482 8.853 -7.556 1.00 92.31 105 LEU A CA 1
ATOM 858 C C . LEU A 1 105 ? 6.631 9.277 -9.016 1.00 92.31 105 LEU A C 1
ATOM 860 O O . LEU A 1 105 ? 6.520 10.456 -9.355 1.00 92.31 105 LEU A O 1
ATOM 864 N N . LYS A 1 106 ? 6.876 8.297 -9.883 1.00 90.06 106 LYS A N 1
ATOM 865 C CA . LYS A 1 106 ? 7.043 8.505 -11.318 1.00 90.06 106 LYS A CA 1
ATOM 866 C C . LYS A 1 106 ? 5.726 8.346 -12.074 1.00 90.06 106 LYS A C 1
ATOM 868 O O . LYS A 1 106 ? 5.405 9.180 -12.918 1.00 90.06 106 LYS A O 1
ATOM 873 N N . GLU A 1 107 ? 4.977 7.276 -11.806 1.00 88.62 107 GLU A N 1
ATOM 874 C CA . GLU A 1 107 ? 3.775 6.917 -12.575 1.00 88.62 107 GLU A CA 1
ATOM 875 C C . GLU A 1 107 ? 2.561 6.572 -11.708 1.00 88.62 107 GLU A C 1
ATOM 877 O O . GLU A 1 107 ? 1.426 6.901 -12.071 1.00 88.62 107 GLU A O 1
ATOM 882 N N . ASP A 1 108 ? 2.780 5.901 -10.579 1.00 89.06 108 ASP A N 1
ATOM 883 C CA . ASP A 1 108 ? 1.744 5.305 -9.738 1.00 89.06 108 ASP A CA 1
ATOM 884 C C . ASP A 1 108 ? 1.140 6.335 -8.760 1.00 89.06 108 ASP A C 1
ATOM 886 O O . ASP A 1 108 ? 0.996 6.097 -7.563 1.00 89.06 108 ASP A O 1
ATOM 890 N N . ASN A 1 109 ? 0.716 7.491 -9.280 1.00 90.19 109 ASN A N 1
ATOM 891 C CA . ASN A 1 109 ? 0.131 8.589 -8.488 1.00 90.19 109 ASN A CA 1
ATOM 892 C C . ASN A 1 109 ? -1.151 8.189 -7.741 1.00 90.19 109 ASN A C 1
ATOM 894 O O . ASN A 1 109 ? -1.561 8.855 -6.799 1.00 90.19 109 ASN A O 1
ATOM 898 N N . TYR A 1 110 ? -1.785 7.086 -8.144 1.00 91.06 110 TYR A N 1
ATOM 899 C CA . TYR A 1 110 ? -2.962 6.539 -7.475 1.00 91.06 110 TYR A CA 1
ATOM 900 C C . TYR A 1 110 ? -2.643 5.978 -6.070 1.00 91.06 110 TYR A C 1
ATOM 902 O O . TYR A 1 110 ? -3.556 5.781 -5.270 1.00 91.06 110 TYR A O 1
ATOM 910 N N . LEU A 1 111 ? -1.368 5.713 -5.751 1.00 94.50 111 LEU A N 1
ATOM 911 C CA . LEU A 1 111 ? -0.954 5.138 -4.467 1.00 94.50 111 LEU A CA 1
ATOM 912 C C . LEU A 1 111 ? -1.265 6.058 -3.285 1.00 94.50 111 LEU A C 1
ATOM 914 O O . LEU A 1 111 ? -1.674 5.578 -2.231 1.00 94.50 111 LEU A O 1
ATOM 918 N N . VAL A 1 112 ? -1.101 7.369 -3.463 1.00 94.94 112 VAL A N 1
ATOM 919 C CA . VAL A 1 112 ? -1.325 8.378 -2.417 1.00 94.94 112 VAL A CA 1
ATOM 920 C C . VAL A 1 112 ? -2.798 8.467 -2.006 1.00 94.94 112 VAL A C 1
ATOM 922 O O . VAL A 1 112 ? -3.077 8.242 -0.826 1.00 94.94 112 VAL A O 1
ATOM 925 N N . PRO A 1 113 ? -3.770 8.692 -2.917 1.00 94.38 113 PRO A N 1
ATOM 926 C CA . PRO A 1 113 ? -5.181 8.707 -2.535 1.00 94.38 113 PRO A CA 1
ATOM 927 C C . PRO A 1 113 ? -5.630 7.358 -1.963 1.00 94.38 113 PRO A C 1
ATOM 929 O O . PRO A 1 113 ? -6.441 7.313 -1.040 1.00 94.38 113 PRO A O 1
ATOM 932 N N . TYR A 1 114 ? -5.061 6.242 -2.430 1.00 94.31 114 TYR A N 1
ATOM 933 C CA . TYR A 1 114 ? -5.349 4.926 -1.854 1.00 94.31 114 TYR A CA 1
ATOM 934 C C . TYR A 1 114 ? -4.805 4.784 -0.429 1.00 94.31 114 TYR A C 1
ATOM 936 O O . TYR A 1 114 ? -5.496 4.232 0.427 1.00 94.31 114 TYR A O 1
ATOM 944 N N . ALA A 1 115 ? -3.612 5.312 -0.149 1.00 95.81 115 ALA A N 1
ATOM 945 C CA . ALA A 1 115 ? -3.051 5.329 1.195 1.00 95.81 115 ALA A CA 1
ATOM 946 C C . ALA A 1 115 ? -3.869 6.210 2.151 1.00 95.81 115 ALA A C 1
ATOM 948 O O . ALA A 1 115 ? -4.108 5.807 3.289 1.00 95.81 115 ALA A O 1
ATOM 949 N N . LEU A 1 116 ? -4.346 7.370 1.686 1.00 95.38 116 LEU A N 1
ATOM 950 C CA . LEU A 1 116 ? -5.213 8.263 2.460 1.00 95.38 116 LEU A CA 1
ATOM 951 C C . LEU A 1 116 ? -6.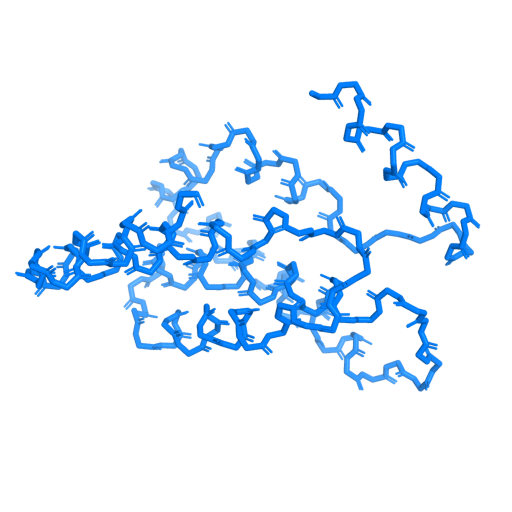547 7.591 2.811 1.00 95.38 116 LEU A C 1
ATOM 953 O O . LEU A 1 116 ? -6.959 7.608 3.970 1.00 95.38 116 LEU A O 1
ATOM 957 N N . VAL A 1 117 ? -7.194 6.923 1.852 1.00 94.25 117 VAL A N 1
ATOM 958 C CA . VAL A 1 117 ? -8.440 6.175 2.101 1.00 94.25 117 VAL A CA 1
ATOM 959 C C . VAL A 1 117 ? -8.231 5.061 3.131 1.00 94.25 117 VAL A C 1
ATOM 961 O O . VAL A 1 117 ? -9.030 4.905 4.057 1.00 94.25 117 VAL A O 1
ATOM 964 N N . GLU A 1 118 ? -7.144 4.299 3.017 1.00 94.44 118 GLU A N 1
ATOM 965 C CA . GLU A 1 118 ? -6.809 3.246 3.982 1.00 94.44 118 GLU A CA 1
ATOM 966 C C . GLU A 1 118 ? -6.533 3.806 5.379 1.00 94.44 118 GLU A C 1
ATOM 968 O O . GLU A 1 118 ? -6.983 3.239 6.378 1.00 94.44 118 GLU A O 1
ATOM 973 N N . LEU A 1 119 ? -5.871 4.959 5.452 1.00 95.12 119 LEU A N 1
ATOM 974 C CA . LEU A 1 119 ? -5.602 5.660 6.698 1.00 95.12 119 LEU A CA 1
ATOM 975 C C . LEU A 1 119 ? -6.895 6.197 7.337 1.00 95.12 119 LEU A C 1
ATOM 977 O O . LEU A 1 119 ? -7.081 6.084 8.550 1.00 95.12 119 LEU A O 1
ATOM 981 N N . ALA A 1 120 ? -7.831 6.705 6.534 1.00 94.81 120 ALA A N 1
ATOM 982 C CA . ALA A 1 120 ? -9.151 7.113 7.005 1.00 94.81 120 ALA A CA 1
ATOM 983 C C . ALA A 1 120 ? -9.941 5.931 7.591 1.00 94.81 120 ALA A C 1
ATOM 985 O O . ALA A 1 120 ? -10.594 6.081 8.627 1.00 94.81 120 ALA A O 1
ATOM 986 N N . PHE A 1 121 ? -9.849 4.739 6.990 1.00 93.19 121 PHE A N 1
ATOM 987 C CA . PHE A 1 121 ? -10.445 3.532 7.569 1.00 93.19 121 PHE A CA 1
ATOM 988 C C . PHE A 1 121 ? -9.839 3.183 8.932 1.00 93.19 121 PHE A C 1
ATOM 990 O O . PHE A 1 121 ? -10.600 2.896 9.853 1.00 93.19 121 PHE A O 1
ATOM 997 N N . ILE A 1 122 ? -8.514 3.278 9.094 1.00 94.25 122 ILE A N 1
ATOM 998 C CA . ILE A 1 122 ? -7.853 3.047 10.389 1.00 94.25 122 ILE A CA 1
ATOM 999 C C . ILE A 1 122 ? -8.383 4.020 11.451 1.00 94.25 122 ILE A C 1
ATOM 1001 O O . ILE A 1 122 ? -8.784 3.590 12.532 1.00 94.25 122 ILE A O 1
ATOM 1005 N N . TYR A 1 123 ? -8.453 5.321 11.152 1.00 94.12 123 TYR A N 1
ATOM 1006 C CA . TYR A 1 123 ? -8.969 6.299 12.116 1.00 94.12 123 TYR A CA 1
ATOM 1007 C C . TYR A 1 123 ? -10.445 6.092 12.440 1.00 94.12 123 TYR A C 1
ATOM 1009 O O . TYR A 1 123 ? -10.846 6.238 13.595 1.00 94.12 123 TYR A O 1
ATOM 1017 N N . LYS A 1 124 ? -11.250 5.697 11.450 1.00 93.00 124 LYS A N 1
ATOM 1018 C CA . LYS A 1 124 ? -12.650 5.332 11.668 1.00 93.00 124 LYS A CA 1
ATOM 1019 C C . LYS A 1 124 ? -12.774 4.128 12.607 1.00 93.00 124 LYS A C 1
ATOM 1021 O O . LYS A 1 124 ? -13.595 4.168 13.517 1.00 93.00 124 LYS A O 1
ATOM 1026 N N . GLU A 1 125 ? -11.970 3.082 12.414 1.00 90.12 125 GLU A N 1
ATOM 1027 C CA . GLU A 1 125 ? -11.950 1.886 13.273 1.00 90.12 125 GLU A CA 1
ATOM 1028 C C . GLU A 1 125 ? -11.495 2.199 14.708 1.00 90.12 125 GLU A C 1
ATOM 1030 O O . GLU A 1 125 ? -11.974 1.578 15.653 1.00 90.12 125 GLU A O 1
ATOM 1035 N N . GLN A 1 126 ? -10.634 3.204 14.885 1.00 91.12 126 GLN A N 1
ATOM 1036 C CA . GLN A 1 126 ? -10.220 3.725 16.195 1.00 91.12 126 GLN A CA 1
ATOM 1037 C C . GLN A 1 126 ? -11.251 4.672 16.844 1.00 91.12 126 GLN A C 1
ATOM 1039 O O . GLN A 1 126 ? -11.031 5.144 17.957 1.00 91.12 126 GLN A O 1
ATOM 1044 N N . GLY A 1 127 ? -12.359 4.990 16.164 1.00 90.94 127 GLY A N 1
ATOM 1045 C CA . GLY A 1 127 ? -13.388 5.921 16.644 1.00 90.94 127 GLY A CA 1
ATOM 1046 C C . GLY A 1 127 ? -13.098 7.404 16.375 1.00 90.94 127 GLY A C 1
ATOM 1047 O O . GLY A 1 127 ? -13.917 8.258 16.712 1.00 90.94 127 GLY A O 1
ATOM 1048 N N . ASN A 1 128 ? -11.984 7.742 15.719 1.00 92.94 128 ASN A N 1
ATOM 1049 C CA . ASN A 1 128 ? -11.628 9.115 15.361 1.00 92.94 128 ASN A CA 1
ATOM 1050 C C . ASN A 1 128 ? -12.222 9.520 14.001 1.00 92.94 128 ASN A C 1
ATOM 1052 O O . ASN A 1 128 ? -11.527 9.710 13.000 1.00 92.94 128 ASN A O 1
ATOM 1056 N N . VAL A 1 129 ? -13.549 9.633 13.967 1.00 91.06 129 VAL A N 1
ATOM 1057 C CA . VAL A 1 129 ? -14.314 9.893 12.740 1.00 91.06 129 VAL A CA 1
ATOM 1058 C C . VAL A 1 129 ? -14.006 11.272 12.142 1.00 91.06 129 VAL A C 1
ATOM 1060 O O . VAL A 1 129 ? -13.903 11.396 10.924 1.00 91.06 129 VAL A O 1
ATOM 1063 N N . SER A 1 130 ? -13.794 12.300 12.970 1.00 91.38 130 SER A N 1
ATOM 1064 C CA . SER A 1 130 ? -13.467 13.654 12.497 1.00 91.38 130 SER A CA 1
ATOM 1065 C C . SER A 1 130 ? -12.163 13.685 11.698 1.00 91.38 130 SER A C 1
ATOM 1067 O O . SER A 1 130 ? -12.112 14.275 10.621 1.00 91.38 130 SER A O 1
ATOM 1069 N N . LYS A 1 131 ? -11.125 12.994 12.186 1.00 91.19 131 LYS A N 1
ATOM 1070 C CA . LYS A 1 131 ? -9.837 12.888 11.490 1.00 91.19 131 LYS A CA 1
ATOM 1071 C C . LYS A 1 131 ? -9.946 12.066 10.204 1.00 91.19 131 LYS A C 1
ATOM 1073 O O . LYS A 1 131 ? -9.315 12.404 9.209 1.00 91.19 131 LYS A O 1
ATOM 1078 N N . ALA A 1 132 ? -10.776 11.021 10.203 1.00 91.56 132 ALA A N 1
ATOM 1079 C CA . ALA A 1 132 ? -11.050 10.244 8.996 1.00 91.56 132 ALA A CA 1
ATOM 1080 C C . ALA A 1 132 ? -11.682 11.106 7.887 1.00 91.56 132 ALA A C 1
ATOM 1082 O O . ALA A 1 132 ? -11.270 10.998 6.737 1.00 91.56 132 ALA A O 1
ATOM 1083 N N . TYR A 1 133 ? -12.632 11.988 8.221 1.00 90.12 133 TYR A N 1
ATOM 1084 C CA . TYR A 1 133 ? -13.235 12.903 7.242 1.00 90.12 133 TYR A CA 1
ATOM 1085 C C . TYR A 1 133 ? -12.234 13.901 6.658 1.00 90.12 133 TYR A C 1
ATOM 1087 O O . TYR A 1 133 ? -12.233 14.098 5.447 1.00 90.12 133 TYR A O 1
ATOM 1095 N N . GLN A 1 134 ? -11.369 14.489 7.490 1.00 91.56 134 GLN A N 1
ATOM 1096 C CA . GLN A 1 134 ? -10.330 15.419 7.024 1.00 91.56 134 GLN A CA 1
ATOM 1097 C C . GLN A 1 134 ? -9.417 14.765 5.981 1.00 91.56 134 GLN A C 1
ATOM 1099 O O . GLN A 1 134 ? -9.208 15.312 4.906 1.00 91.56 134 GLN A O 1
ATOM 1104 N N . ILE A 1 135 ? -8.977 13.538 6.252 1.00 91.50 135 ILE A N 1
ATOM 1105 C CA . ILE A 1 135 ? -8.087 12.797 5.353 1.00 91.50 135 ILE A CA 1
ATOM 1106 C C . ILE A 1 135 ? -8.778 12.393 4.048 1.00 91.50 135 ILE A C 1
ATOM 1108 O O . ILE A 1 135 ? -8.138 12.326 3.003 1.00 91.50 135 ILE A O 1
ATOM 1112 N N . LEU A 1 136 ? -10.085 12.123 4.081 1.00 88.19 13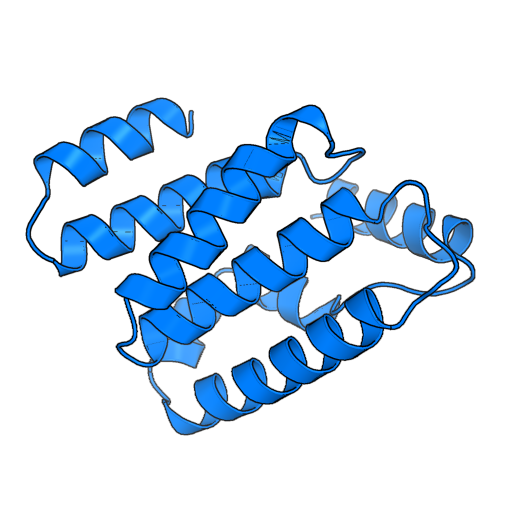6 LEU A N 1
ATOM 1113 C CA . LEU A 1 136 ? -10.843 11.832 2.862 1.00 88.19 136 LEU A CA 1
ATOM 1114 C C . LEU A 1 136 ? -11.026 13.068 1.977 1.00 88.19 136 LEU A C 1
ATOM 1116 O O . LEU A 1 136 ? -11.083 12.922 0.759 1.00 88.19 136 LEU A O 1
ATOM 1120 N N . GLU A 1 137 ? -11.102 14.263 2.562 1.00 87.12 137 GLU A N 1
ATOM 1121 C CA . GLU A 1 137 ? -11.103 15.516 1.798 1.00 87.12 137 GLU A CA 1
ATOM 1122 C C . GLU A 1 137 ? -9.750 15.752 1.111 1.00 87.12 137 GLU A C 1
ATOM 1124 O O . GLU A 1 137 ? -9.726 16.217 -0.025 1.00 87.12 137 GLU A O 1
ATOM 1129 N N . GLU A 1 138 ? -8.639 15.360 1.744 1.00 83.56 138 GLU A N 1
ATOM 1130 C CA . GLU A 1 138 ? -7.291 15.405 1.150 1.00 83.56 138 GLU A CA 1
ATOM 1131 C C . GLU A 1 138 ? -7.091 14.382 0.015 1.00 83.56 138 GLU A C 1
ATOM 1133 O O . GLU A 1 138 ? -6.201 14.548 -0.812 1.00 83.56 138 GLU A O 1
ATOM 1138 N N . ALA A 1 139 ? -7.907 13.324 -0.044 1.00 79.06 139 ALA A N 1
ATOM 1139 C CA . ALA A 1 139 ? -7.793 12.249 -1.034 1.00 79.06 139 ALA A CA 1
ATOM 1140 C C . ALA A 1 139 ? -8.518 12.526 -2.370 1.00 79.06 139 ALA A C 1
ATOM 1142 O O . ALA A 1 139 ? -8.583 11.622 -3.211 1.00 79.06 139 ALA A O 1
ATOM 1143 N N . LYS A 1 140 ? -9.115 13.716 -2.532 1.00 62.78 140 LYS A N 1
ATOM 1144 C CA . LYS A 1 140 ? -9.895 14.128 -3.713 1.00 62.78 140 LYS A CA 1
ATOM 1145 C C . LYS A 1 140 ? -9.050 14.461 -4.939 1.00 62.78 140 LYS A C 1
ATOM 1147 O O . LYS A 1 140 ? -7.946 15.019 -4.784 1.00 62.78 140 LYS A O 1
#

Organism: Timema poppense (NCBI:txid170557)